Protein AF-I1ME57-F1 (afdb_monomer_lite)

Radius of gyration: 13.8 Å; chains: 1; bounding box: 36×26×34 Å

InterPro domains:
  IPR001283 Cysteine-rich secretory protein-related [PR00837] (22-40)
  IPR001283 Cysteine-rich secretory protein-related [PR00837] (68-81)
  IPR001283 Cysteine-rich secretory protein-related [PR00837] (91-107)
  IPR001283 Cysteine-rich secretory protein-related [PR00837] (118-126)
  IPR001283 Cysteine-rich secretory protein-related [PTHR10334] (6-125)
  IPR014044 CAP domain [PF00188] (7-123)
  IPR014044 CAP domain [SM00198] (1-125)
  IPR035940 CAP superfamily [G3DSA:3.40.33.10] (3-126)
  IPR035940 CAP superfamily [SSF55797] (5-125)

pLDDT: mean 96.23, std 5.91, range [56.69, 98.75]

Secondary structure (DSSP, 8-state):
-HHHHHHHHHHHHHHHTTPPPPEE-HHHHHHHHHHHHHHTTT--------SSEEEEEEESS---HHHHHHHHHHGGGGEETTTTEE-SS--HHHHHHT-TT--EEEEEEEE-TTS-EEEEEEEE--

Organism: Glycine max (NCBI:txid3847)

Structure (mmCIF, N/CA/C/O backbone):
data_AF-I1ME57-F1
#
_entry.id   AF-I1ME57-F1
#
loop_
_atom_site.group_PDB
_atom_site.id
_atom_site.type_symbol
_atom_site.label_atom_id
_atom_site.label_alt_id
_atom_site.label_comp_id
_atom_site.label_asym_id
_atom_site.label_entity_id
_atom_site.label_seq_id
_atom_site.pdbx_PDB_ins_code
_atom_site.Cartn_x
_atom_site.Cartn_y
_atom_site.Cartn_z
_atom_site.occupancy
_atom_site.B_iso_or_equiv
_atom_site.auth_seq_id
_atom_site.auth_comp_id
_atom_site.auth_asym_id
_atom_site.auth_atom_id
_atom_site.pdbx_PDB_model_num
ATOM 1 N N . MET A 1 1 ? 11.343 9.609 6.648 1.00 56.69 1 MET A N 1
ATOM 2 C CA . MET A 1 1 ? 10.157 10.387 6.226 1.00 56.69 1 MET A CA 1
ATOM 3 C C . MET A 1 1 ? 9.070 9.472 5.671 1.00 56.69 1 MET A C 1
ATOM 5 O O . MET A 1 1 ? 8.007 9.457 6.268 1.00 56.69 1 MET A O 1
ATOM 9 N N . LEU A 1 2 ? 9.360 8.641 4.652 1.00 63.31 2 LEU A N 1
ATOM 10 C CA . LEU A 1 2 ? 8.405 7.659 4.096 1.00 63.31 2 LEU A CA 1
ATOM 11 C C . LEU A 1 2 ? 7.732 6.783 5.169 1.00 63.31 2 LEU A C 1
ATOM 13 O O . LEU A 1 2 ? 6.511 6.714 5.202 1.00 63.31 2 LEU A O 1
ATOM 17 N N . LYS A 1 3 ? 8.514 6.208 6.100 1.00 74.62 3 LYS A N 1
ATOM 18 C CA . LYS A 1 3 ? 7.999 5.365 7.200 1.00 74.62 3 LYS A CA 1
ATOM 19 C C . LYS A 1 3 ? 6.818 5.999 7.952 1.00 74.62 3 LYS A C 1
ATOM 21 O O . LYS A 1 3 ? 5.791 5.363 8.131 1.00 74.62 3 LYS A O 1
ATOM 26 N N . ILE A 1 4 ? 6.969 7.268 8.339 1.00 75.38 4 ILE A N 1
ATOM 27 C CA . ILE A 1 4 ? 5.980 8.013 9.134 1.00 75.38 4 ILE A CA 1
ATOM 28 C C . ILE A 1 4 ? 4.713 8.260 8.305 1.00 75.38 4 ILE A C 1
ATOM 30 O O . ILE A 1 4 ? 3.617 7.971 8.758 1.00 75.38 4 ILE A O 1
ATOM 34 N N . GLN A 1 5 ? 4.864 8.712 7.053 1.00 81.06 5 GLN A N 1
ATOM 35 C CA . GLN A 1 5 ? 3.726 9.027 6.180 1.00 81.06 5 GLN A CA 1
ATOM 36 C C . GLN A 1 5 ? 2.833 7.819 5.891 1.00 81.06 5 GLN A C 1
ATOM 38 O O . GLN A 1 5 ? 1.615 7.969 5.834 1.00 81.06 5 GLN A O 1
ATOM 43 N N . HIS A 1 6 ? 3.431 6.639 5.699 1.00 84.69 6 HIS A N 1
ATOM 44 C CA . HIS A 1 6 ? 2.665 5.418 5.484 1.00 84.69 6 HIS A CA 1
ATOM 45 C C . HIS A 1 6 ? 1.977 4.969 6.775 1.00 84.69 6 HIS A C 1
ATOM 47 O O . HIS A 1 6 ? 0.763 4.797 6.771 1.00 84.69 6 HIS A O 1
ATOM 53 N N . VAL A 1 7 ? 2.720 4.809 7.874 1.00 92.81 7 VAL A N 1
ATOM 54 C CA . VAL A 1 7 ? 2.176 4.263 9.131 1.00 92.81 7 VAL A CA 1
ATOM 55 C C . VAL A 1 7 ? 1.079 5.153 9.706 1.00 92.81 7 VAL A C 1
ATOM 57 O O . VAL A 1 7 ? 0.006 4.647 10.022 1.00 92.81 7 VAL A O 1
ATOM 60 N N . ASP A 1 8 ? 1.298 6.466 9.780 1.00 95.50 8 ASP A N 1
ATOM 61 C CA . ASP A 1 8 ? 0.332 7.385 10.389 1.00 95.50 8 ASP A CA 1
ATOM 62 C C . ASP A 1 8 ? -0.989 7.408 9.608 1.00 95.50 8 ASP A C 1
ATOM 64 O O . ASP A 1 8 ? -2.064 7.393 10.204 1.00 95.50 8 ASP A O 1
ATOM 68 N N . ALA A 1 9 ? -0.923 7.384 8.271 1.00 96.88 9 ALA A N 1
ATOM 69 C CA . ALA A 1 9 ? -2.115 7.360 7.426 1.00 96.88 9 ALA A CA 1
ATOM 70 C C . ALA A 1 9 ? -2.903 6.046 7.571 1.00 96.88 9 ALA A C 1
ATOM 72 O O . ALA A 1 9 ? -4.13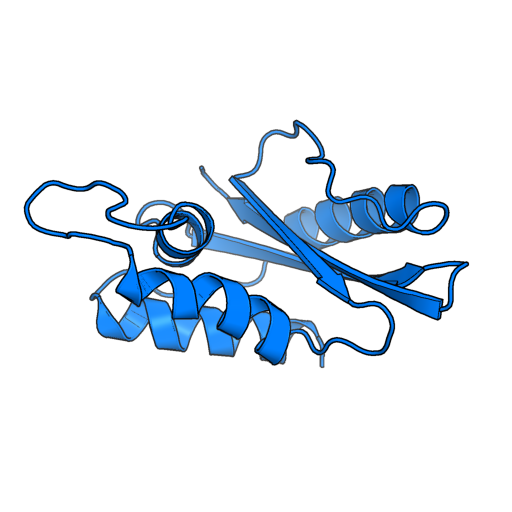2 6.073 7.624 1.00 96.88 9 ALA A O 1
ATOM 73 N N . HIS A 1 10 ? -2.213 4.905 7.690 1.00 98.31 10 HIS A N 1
ATOM 74 C CA . HIS A 1 10 ? -2.873 3.627 7.971 1.00 98.31 10 HIS A CA 1
ATOM 75 C C . HIS A 1 10 ? -3.520 3.635 9.354 1.00 98.31 10 HIS A C 1
ATOM 77 O O . HIS A 1 10 ? -4.690 3.284 9.488 1.00 98.31 10 HIS A O 1
ATOM 83 N N . ASN A 1 11 ? -2.775 4.050 10.379 1.00 98.06 11 ASN A N 1
ATOM 84 C CA . ASN A 1 11 ? -3.240 4.007 11.762 1.00 98.06 11 ASN A CA 1
ATOM 85 C C . ASN A 1 11 ? -4.397 4.983 12.006 1.00 98.06 11 ASN A C 1
ATOM 87 O O . ASN A 1 11 ? -5.322 4.652 12.745 1.00 98.06 11 ASN A O 1
ATOM 91 N N . ALA A 1 12 ? -4.439 6.116 11.296 1.00 97.62 12 ALA A N 1
ATOM 92 C CA . ALA A 1 12 ? -5.616 6.980 11.275 1.00 97.62 12 ALA A CA 1
ATOM 93 C C . ALA A 1 12 ? -6.870 6.208 10.818 1.00 97.62 12 ALA A C 1
ATOM 95 O O . ALA A 1 12 ? -7.842 6.140 11.568 1.00 97.62 12 ALA A O 1
ATOM 96 N N . ALA A 1 13 ? -6.827 5.536 9.663 1.00 97.88 13 ALA A N 1
ATOM 97 C CA . ALA A 1 13 ? -7.961 4.756 9.153 1.00 97.88 13 ALA A CA 1
ATOM 98 C C . ALA A 1 13 ? -8.317 3.548 10.041 1.00 97.88 13 ALA A C 1
ATOM 100 O O . ALA A 1 13 ? -9.491 3.240 10.247 1.00 97.88 13 ALA A O 1
ATOM 101 N N . ARG A 1 14 ? -7.310 2.873 10.605 1.00 98.38 14 ARG A N 1
ATOM 102 C CA . ARG A 1 14 ? -7.483 1.735 11.522 1.00 98.38 14 ARG A CA 1
ATOM 103 C C . ARG A 1 14 ? -8.158 2.142 12.832 1.00 98.38 14 ARG A C 1
ATOM 105 O O . ARG A 1 14 ? -9.043 1.429 13.316 1.00 98.38 14 ARG A O 1
ATOM 112 N N . SER A 1 15 ? -7.813 3.318 13.355 1.00 98.19 15 SER A N 1
ATOM 113 C CA . SER A 1 15 ? -8.422 3.871 14.566 1.00 98.19 15 SER A CA 1
ATOM 114 C C . SER A 1 15 ? -9.921 4.144 14.400 1.00 98.19 15 SER A C 1
ATOM 116 O O . SER A 1 15 ? -10.689 3.899 15.330 1.00 98.19 15 SER A O 1
ATOM 118 N N . GLU A 1 16 ? -10.365 4.547 13.202 1.00 97.19 16 GLU A N 1
ATOM 119 C CA . GLU A 1 16 ? -11.782 4.807 12.906 1.00 97.19 16 GLU A CA 1
ATOM 120 C C . GLU A 1 16 ? -12.666 3.560 13.020 1.00 97.19 16 GLU A C 1
ATOM 122 O O . GLU A 1 16 ? -13.867 3.683 13.262 1.00 97.19 16 GLU A O 1
ATOM 127 N N . VAL A 1 17 ? -12.091 2.367 12.843 1.00 95.94 17 VAL A N 1
ATOM 128 C CA . VAL A 1 17 ? -12.821 1.087 12.882 1.00 95.94 17 VAL A CA 1
ATOM 129 C C . VAL A 1 17 ? -12.416 0.190 14.054 1.00 95.94 17 VAL A C 1
ATOM 131 O O . VAL A 1 17 ? -12.831 -0.968 14.130 1.00 95.94 17 VAL A O 1
ATOM 134 N N . GLY A 1 18 ? -11.623 0.708 14.996 1.00 97.12 18 GLY A N 1
ATOM 135 C CA . GLY A 1 18 ? -11.258 -0.013 16.218 1.00 97.12 18 GLY A CA 1
ATOM 136 C C . GLY A 1 18 ? -10.415 -1.270 15.970 1.00 97.12 18 GLY A C 1
ATOM 137 O O . GLY A 1 18 ? -10.599 -2.293 16.648 1.00 97.12 18 GLY A O 1
ATOM 138 N N . VAL A 1 19 ? -9.510 -1.229 14.988 1.00 97.56 19 VAL A N 1
ATOM 139 C CA . VAL A 1 19 ? -8.464 -2.253 14.825 1.00 97.56 19 VAL A CA 1
ATOM 140 C C . VAL A 1 19 ? -7.122 -1.719 15.351 1.00 97.56 19 VAL A C 1
ATOM 142 O O . VAL A 1 19 ? -6.889 -0.514 15.263 1.00 97.56 19 VAL A O 1
ATOM 145 N N . PRO A 1 20 ? -6.255 -2.568 15.942 1.00 98.06 20 PRO A N 1
ATOM 146 C CA . PRO A 1 20 ? -4.983 -2.121 16.520 1.00 98.06 20 PRO A CA 1
ATOM 147 C C . PRO A 1 20 ? -4.058 -1.471 15.491 1.00 98.06 20 PRO A C 1
ATOM 149 O O . PRO A 1 20 ? -4.078 -1.857 14.327 1.00 98.06 20 PRO A O 1
ATOM 152 N N . ASP A 1 21 ? -3.205 -0.550 15.921 1.00 98.25 21 ASP A N 1
ATOM 153 C CA . ASP A 1 21 ? -2.210 0.096 15.060 1.00 98.25 21 ASP A CA 1
ATOM 154 C C . ASP A 1 21 ? -1.215 -0.901 14.443 1.00 98.25 21 ASP A C 1
ATOM 156 O O . ASP A 1 21 ? -0.838 -1.900 15.060 1.00 98.25 21 ASP A O 1
ATOM 160 N N . LEU A 1 22 ? -0.751 -0.591 13.231 1.00 98.19 22 LEU A N 1
ATOM 161 C CA . LEU A 1 22 ? 0.376 -1.268 12.595 1.00 98.19 22 LEU A CA 1
ATOM 162 C C . LEU A 1 22 ? 1.694 -0.710 13.137 1.00 98.19 22 LEU A C 1
ATOM 164 O O . LEU A 1 22 ? 1.864 0.505 13.290 1.00 98.19 22 LEU A O 1
ATOM 168 N N . ALA A 1 23 ? 2.657 -1.603 13.348 1.00 97.00 23 ALA A N 1
ATOM 169 C CA . ALA A 1 23 ? 4.048 -1.260 13.605 1.00 97.00 23 ALA A CA 1
ATOM 170 C C . ALA A 1 23 ? 4.862 -1.331 12.308 1.00 97.00 23 ALA A C 1
ATOM 172 O O . ALA A 1 23 ? 4.688 -2.238 11.497 1.00 97.00 23 ALA A O 1
ATOM 173 N N . TRP A 1 24 ? 5.790 -0.395 12.115 1.00 97.62 24 TRP A N 1
ATOM 174 C CA . TRP A 1 24 ? 6.732 -0.490 11.001 1.00 97.62 24 TRP A CA 1
ATOM 175 C C . TRP A 1 24 ? 7.684 -1.679 11.190 1.00 97.62 24 TRP A C 1
ATOM 177 O O . TRP A 1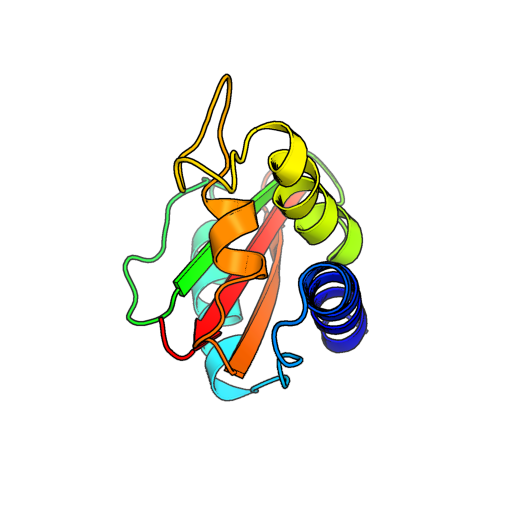 24 ? 8.282 -1.816 12.259 1.00 97.62 24 TRP A O 1
ATOM 187 N N . ASP A 1 25 ? 7.881 -2.478 10.143 1.00 97.50 25 ASP A N 1
ATOM 188 C CA . ASP A 1 25 ? 8.845 -3.580 10.111 1.00 97.50 25 ASP A CA 1
ATOM 189 C C . ASP A 1 25 ? 9.849 -3.388 8.965 1.00 97.50 25 ASP A C 1
ATOM 191 O O . ASP A 1 25 ? 9.488 -3.253 7.794 1.00 97.50 25 ASP A O 1
ATOM 195 N N . ASP A 1 26 ? 11.139 -3.361 9.308 1.00 96.62 26 ASP A N 1
ATOM 196 C CA . ASP A 1 26 ? 12.210 -3.113 8.340 1.00 96.62 26 ASP A CA 1
ATOM 197 C C . ASP A 1 26 ? 12.441 -4.283 7.370 1.00 96.62 26 ASP A C 1
ATOM 199 O O . ASP A 1 26 ? 12.897 -4.052 6.250 1.00 96.62 26 ASP A O 1
ATOM 203 N N . SER A 1 27 ? 12.092 -5.517 7.746 1.00 97.75 27 SER A N 1
ATOM 204 C CA . SER A 1 27 ? 12.192 -6.685 6.859 1.00 97.75 27 SER A CA 1
ATOM 205 C C . SER A 1 27 ? 11.081 -6.661 5.812 1.00 97.75 27 SER A C 1
ATOM 207 O O . SER A 1 27 ? 11.349 -6.846 4.623 1.00 97.75 27 SER A O 1
ATOM 209 N N . VAL A 1 28 ? 9.851 -6.347 6.233 1.00 98.25 28 VAL A N 1
ATOM 210 C CA . VAL A 1 28 ? 8.708 -6.163 5.322 1.00 98.25 28 VAL A CA 1
ATOM 211 C C . VAL A 1 28 ? 8.956 -4.966 4.395 1.00 98.25 28 VAL A C 1
ATOM 213 O O . VAL A 1 28 ? 8.679 -5.026 3.199 1.00 98.25 28 VAL A O 1
ATOM 216 N N . ALA A 1 29 ? 9.562 -3.889 4.902 1.00 97.81 29 ALA A N 1
ATOM 217 C CA . ALA A 1 29 ? 9.917 -2.733 4.082 1.00 97.81 29 ALA A CA 1
ATOM 218 C C . ALA A 1 29 ? 11.016 -3.046 3.056 1.00 97.81 29 ALA A C 1
ATOM 220 O O . ALA A 1 29 ? 10.942 -2.582 1.919 1.00 97.81 29 ALA A O 1
ATOM 221 N N . ALA A 1 30 ? 12.016 -3.851 3.426 1.00 97.81 30 ALA A N 1
ATOM 222 C CA . ALA A 1 30 ? 13.041 -4.306 2.490 1.00 97.81 30 ALA A CA 1
ATOM 223 C C . ALA A 1 30 ? 12.445 -5.195 1.383 1.00 97.81 30 ALA A C 1
ATOM 225 O O . ALA A 1 30 ? 12.848 -5.087 0.223 1.00 97.81 30 ALA A O 1
ATOM 226 N N . TYR A 1 31 ? 11.457 -6.035 1.713 1.00 98.44 31 TYR A N 1
ATOM 227 C CA . TYR A 1 31 ? 10.684 -6.779 0.716 1.00 98.44 31 TYR A CA 1
ATOM 228 C C . TYR A 1 31 ? 9.968 -5.832 -0.257 1.00 98.44 31 TYR A C 1
ATOM 230 O O . TYR A 1 31 ? 10.158 -5.938 -1.473 1.00 98.44 31 TYR A O 1
ATOM 238 N N . ALA A 1 32 ? 9.222 -4.861 0.280 1.00 98.38 32 ALA A N 1
ATOM 239 C CA . ALA A 1 32 ? 8.516 -3.845 -0.496 1.00 98.38 32 ALA A CA 1
ATOM 240 C C . ALA A 1 32 ? 9.470 -3.077 -1.429 1.00 98.38 32 ALA A C 1
ATOM 242 O O . ALA A 1 32 ? 9.170 -2.870 -2.605 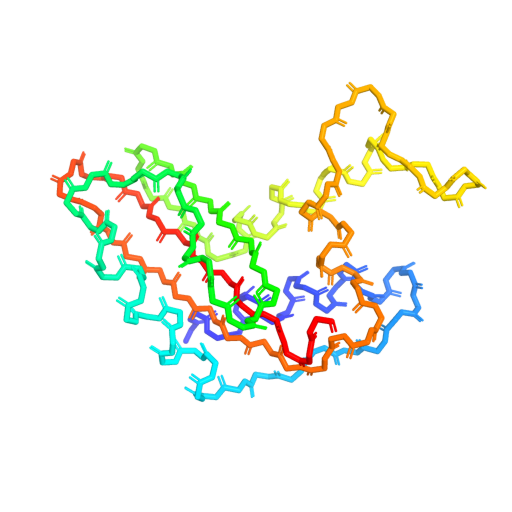1.00 98.38 32 ALA A O 1
ATOM 243 N N . GLU A 1 33 ? 10.653 -2.690 -0.940 1.00 98.19 33 GLU A N 1
ATOM 244 C CA . GLU A 1 33 ? 11.662 -1.969 -1.722 1.00 98.19 33 GLU A CA 1
ATOM 245 C C . GLU A 1 33 ? 12.237 -2.825 -2.852 1.00 98.19 33 GLU A C 1
ATOM 247 O O . GLU A 1 33 ? 12.329 -2.367 -3.996 1.00 98.19 33 GLU A O 1
ATOM 252 N N . ASN A 1 34 ? 12.573 -4.084 -2.568 1.00 98.50 34 ASN A N 1
ATOM 253 C CA . ASN A 1 34 ? 13.037 -5.025 -3.584 1.00 98.50 34 ASN A CA 1
ATOM 254 C C . ASN A 1 34 ? 11.991 -5.229 -4.682 1.00 98.50 34 ASN A C 1
ATOM 256 O O . ASN A 1 34 ? 12.349 -5.293 -5.861 1.00 98.50 34 ASN A O 1
ATOM 260 N N . TYR A 1 35 ? 10.710 -5.305 -4.318 1.00 98.62 35 TYR A N 1
ATOM 261 C CA . TYR A 1 35 ? 9.644 -5.458 -5.296 1.00 98.62 35 TYR A CA 1
ATOM 262 C C . TYR A 1 35 ? 9.393 -4.177 -6.100 1.00 98.62 35 TYR A C 1
ATOM 264 O O . TYR A 1 35 ? 9.383 -4.212 -7.331 1.00 98.62 35 TYR A O 1
ATOM 272 N N . ALA A 1 36 ? 9.293 -3.023 -5.436 1.00 98.31 36 ALA A N 1
ATOM 273 C CA . ALA A 1 36 ? 9.124 -1.733 -6.100 1.00 98.31 36 ALA A CA 1
ATOM 274 C C . ALA A 1 36 ? 10.236 -1.481 -7.132 1.00 98.31 36 ALA A C 1
ATOM 276 O O . ALA A 1 36 ? 9.969 -1.058 -8.257 1.00 98.31 36 ALA A O 1
ATOM 277 N N . ASN A 1 37 ? 11.486 -1.826 -6.803 1.00 98.56 37 ASN A N 1
ATOM 278 C CA . ASN A 1 37 ? 12.610 -1.724 -7.733 1.00 98.56 37 ASN A CA 1
ATOM 279 C C . ASN A 1 37 ? 12.419 -2.552 -9.020 1.00 98.56 37 ASN A C 1
ATOM 281 O O . ASN A 1 37 ? 12.853 -2.107 -10.081 1.00 98.56 37 ASN A O 1
ATOM 285 N N . GLN A 1 38 ? 11.729 -3.696 -8.969 1.00 98.12 38 GLN A N 1
ATOM 286 C CA . GLN A 1 38 ? 11.413 -4.511 -10.154 1.00 98.12 38 GLN A CA 1
ATOM 287 C C . GLN A 1 38 ? 10.311 -3.904 -11.034 1.00 98.12 38 GLN A C 1
ATOM 289 O O . GLN A 1 38 ? 10.176 -4.292 -12.197 1.00 98.12 38 GLN A O 1
ATOM 294 N N . ARG A 1 39 ? 9.507 -2.980 -10.495 1.00 98.00 39 ARG A N 1
ATOM 295 C CA . A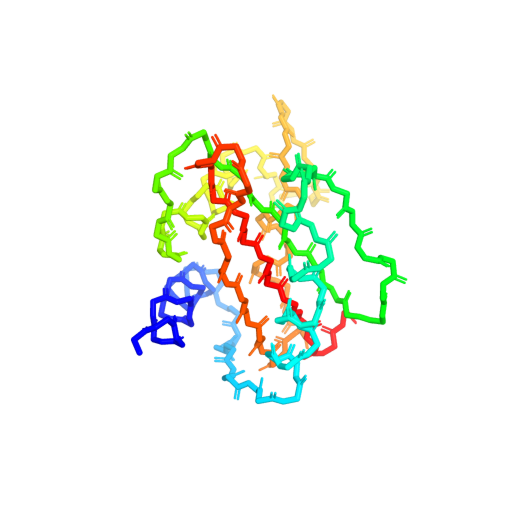RG A 1 39 ? 8.456 -2.247 -11.221 1.00 98.00 39 ARG A CA 1
ATOM 296 C C . ARG A 1 39 ? 8.927 -0.901 -11.769 1.00 98.00 39 ARG A C 1
ATOM 298 O O . ARG A 1 39 ? 8.202 -0.289 -12.538 1.00 98.00 39 ARG A O 1
ATOM 305 N N . LYS A 1 40 ? 10.146 -0.440 -11.458 1.00 97.44 40 LYS A N 1
ATOM 306 C CA . LYS A 1 40 ? 10.673 0.845 -11.970 1.00 97.44 40 LYS A CA 1
ATOM 307 C C . LYS A 1 40 ? 10.608 0.974 -13.497 1.00 97.44 40 LYS A C 1
ATOM 309 O O . LYS A 1 40 ? 10.302 2.054 -13.989 1.00 97.44 40 LYS A O 1
ATOM 314 N N . GLY A 1 41 ? 10.859 -0.115 -14.226 1.00 97.81 41 GLY A N 1
ATOM 315 C CA . GLY A 1 41 ? 10.914 -0.088 -15.691 1.00 97.81 41 GLY A CA 1
ATOM 316 C C . GLY A 1 41 ? 9.562 0.117 -16.382 1.00 97.81 41 GLY A C 1
ATOM 317 O O . GLY A 1 41 ? 9.509 0.740 -17.438 1.00 97.81 41 GLY A O 1
ATOM 318 N N . ASP A 1 42 ? 8.467 -0.388 -15.805 1.00 95.31 42 ASP A N 1
ATOM 319 C CA . ASP A 1 42 ? 7.136 -0.360 -16.432 1.00 95.31 42 ASP A CA 1
ATOM 320 C C . ASP A 1 42 ? 6.065 0.374 -15.612 1.00 95.31 42 ASP A C 1
ATOM 322 O O . ASP A 1 42 ? 5.025 0.745 -16.155 1.00 95.31 42 ASP A O 1
ATOM 326 N N . CYS A 1 43 ? 6.315 0.621 -14.326 1.00 96.62 43 CYS A N 1
ATOM 327 C CA . CYS A 1 43 ? 5.356 1.158 -13.362 1.00 96.62 43 CYS A CA 1
ATOM 328 C C . CYS A 1 43 ? 4.042 0.357 -13.300 1.00 96.62 43 CYS A C 1
ATOM 330 O O . CYS A 1 43 ? 2.991 0.900 -12.956 1.00 96.62 43 CYS A O 1
ATOM 332 N N . ALA A 1 44 ? 4.068 -0.921 -13.688 1.00 97.44 44 ALA A N 1
ATOM 333 C CA . ALA A 1 44 ? 2.851 -1.697 -13.858 1.00 97.44 44 ALA A CA 1
ATOM 334 C C . ALA A 1 44 ? 2.235 -2.061 -12.501 1.00 97.44 44 ALA A C 1
ATOM 336 O O . ALA A 1 44 ? 2.932 -2.520 -11.594 1.00 97.44 44 ALA A O 1
ATOM 337 N N . LEU A 1 45 ? 0.910 -1.919 -12.396 1.00 97.62 45 LEU A N 1
ATOM 338 C CA . LEU A 1 45 ? 0.114 -2.382 -11.256 1.00 97.62 45 LEU A CA 1
ATOM 339 C C . LEU A 1 45 ? -0.030 -3.909 -11.298 1.00 97.62 45 LEU A C 1
ATOM 341 O O . LEU A 1 45 ? -1.075 -4.453 -11.643 1.00 97.62 45 LEU A O 1
ATOM 345 N N . ILE A 1 46 ? 1.069 -4.595 -11.006 1.00 98.44 46 ILE A N 1
ATOM 346 C CA . ILE A 1 46 ? 1.147 -6.049 -10.895 1.00 98.44 46 ILE A CA 1
ATOM 347 C C . ILE A 1 46 ? 1.521 -6.358 -9.449 1.00 98.44 46 ILE A C 1
ATOM 349 O O . ILE A 1 46 ? 2.428 -5.727 -8.905 1.00 98.44 46 ILE A O 1
ATOM 353 N N . HIS A 1 47 ? 0.824 -7.310 -8.836 1.00 98.25 47 HIS A N 1
ATOM 354 C CA . HIS A 1 47 ? 1.138 -7.786 -7.492 1.00 98.25 47 HIS A CA 1
ATOM 355 C C . HIS A 1 47 ? 2.380 -8.680 -7.485 1.00 98.25 47 HIS A C 1
ATOM 357 O O . HIS A 1 47 ? 2.633 -9.410 -8.446 1.00 98.25 47 HIS A O 1
ATOM 363 N N . SER A 1 48 ? 3.133 -8.650 -6.388 1.00 97.94 48 SER A N 1
ATOM 364 C CA . SER A 1 48 ? 4.354 -9.447 -6.218 1.00 97.94 48 SER A CA 1
ATOM 365 C C . SER A 1 48 ? 4.095 -10.950 -6.134 1.00 97.94 48 SER A C 1
ATOM 367 O O . SER A 1 48 ? 4.987 -11.743 -6.440 1.00 97.94 48 SER A O 1
ATOM 369 N N . GLY A 1 49 ? 2.888 -11.347 -5.714 1.00 97.62 49 GLY A N 1
ATOM 370 C CA . GLY A 1 49 ? 2.549 -12.742 -5.421 1.00 97.62 49 GLY A CA 1
ATOM 371 C C . GLY A 1 49 ? 3.305 -13.308 -4.212 1.00 97.62 49 GLY A C 1
ATOM 372 O O . GLY A 1 49 ? 3.459 -14.524 -4.110 1.00 97.62 49 GLY A O 1
ATOM 373 N N . GLY A 1 50 ? 3.828 -12.432 -3.346 1.00 96.94 50 GLY A N 1
ATOM 374 C CA . GLY A 1 50 ? 4.562 -12.793 -2.138 1.00 96.94 50 GLY A CA 1
ATOM 375 C C . GLY A 1 50 ? 3.712 -13.364 -1.009 1.00 96.94 50 GLY A C 1
ATOM 376 O O . GLY A 1 50 ? 2.519 -13.606 -1.149 1.00 96.94 50 GLY A O 1
ATOM 377 N N . GLU A 1 51 ? 4.363 -13.562 0.138 1.00 96.19 51 GLU A N 1
ATOM 378 C CA . GLU A 1 51 ? 3.739 -14.086 1.362 1.00 96.19 51 GLU A CA 1
ATOM 379 C C . GLU A 1 51 ? 2.951 -13.037 2.164 1.00 96.19 51 GLU A C 1
ATOM 381 O O . GLU A 1 51 ? 2.147 -13.397 3.019 1.00 96.19 51 GLU A O 1
ATOM 386 N N . TYR A 1 52 ? 3.184 -11.751 1.901 1.00 98.38 52 TYR A N 1
ATOM 387 C CA . TYR A 1 52 ? 2.543 -10.648 2.611 1.00 98.38 52 TYR A CA 1
ATOM 388 C C . TYR A 1 52 ? 1.222 -10.252 1.957 1.00 98.38 52 TYR A C 1
ATOM 390 O O . TYR A 1 52 ? 1.083 -10.327 0.734 1.00 98.38 52 TYR A O 1
ATOM 398 N N . GLY A 1 53 ? 0.302 -9.705 2.755 1.00 98.38 53 GLY A N 1
ATOM 399 C CA . GLY A 1 53 ? -0.752 -8.856 2.202 1.00 98.38 53 GLY A CA 1
ATOM 400 C C . GLY A 1 53 ? -0.123 -7.702 1.424 1.00 98.38 53 GLY A C 1
ATOM 401 O O . GLY A 1 53 ? 0.992 -7.280 1.744 1.00 98.38 53 GLY A O 1
ATOM 402 N N . GLU A 1 54 ? -0.787 -7.191 0.391 1.00 98.56 54 GLU A N 1
ATOM 403 C CA . GLU A 1 54 ? -0.178 -6.199 -0.494 1.00 98.56 54 GLU A CA 1
ATOM 404 C C . GLU A 1 54 ? -1.201 -5.228 -1.071 1.00 98.56 54 GLU A C 1
ATOM 406 O O . GLU A 1 54 ? -2.176 -5.634 -1.695 1.00 98.56 54 GLU A O 1
ATOM 411 N N . ASN A 1 55 ? -0.893 -3.940 -0.948 1.00 98.75 55 ASN A N 1
ATOM 412 C CA . ASN A 1 55 ? -1.545 -2.878 -1.697 1.00 98.75 55 ASN A CA 1
ATOM 413 C C . ASN A 1 55 ? -0.512 -2.179 -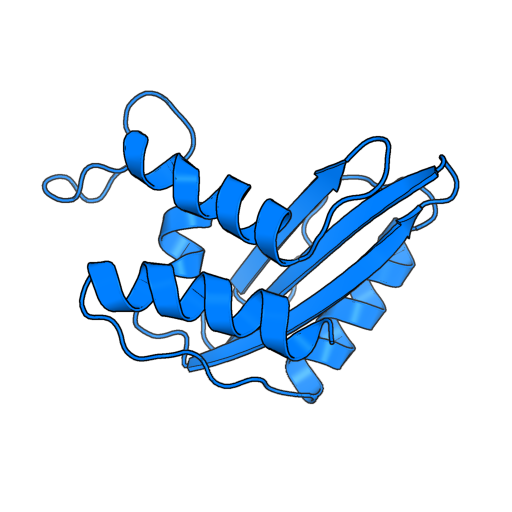2.584 1.00 98.75 55 ASN A C 1
ATOM 415 O O . ASN A 1 55 ? 0.581 -1.834 -2.127 1.00 98.75 55 ASN A O 1
ATOM 419 N N . ILE A 1 56 ? -0.879 -1.931 -3.842 1.00 98.50 56 ILE A N 1
ATOM 420 C CA . ILE A 1 56 ? -0.046 -1.224 -4.819 1.00 98.50 56 ILE A CA 1
ATOM 421 C C . ILE A 1 56 ? -0.779 0.001 -5.366 1.00 98.50 56 ILE A C 1
ATOM 423 O O . ILE A 1 56 ? -2.002 0.021 -5.492 1.00 98.50 56 ILE A O 1
ATOM 427 N N . ALA A 1 57 ? -0.027 1.052 -5.675 1.00 98.19 57 ALA A N 1
ATOM 428 C CA . ALA A 1 57 ? -0.545 2.281 -6.261 1.00 98.19 57 ALA A CA 1
ATOM 429 C C . ALA A 1 57 ? 0.443 2.842 -7.284 1.00 98.19 57 ALA A C 1
ATOM 431 O O . ALA A 1 57 ? 1.660 2.673 -7.162 1.00 98.19 57 ALA A O 1
ATOM 432 N N . MET A 1 58 ? -0.091 3.542 -8.284 1.00 97.88 58 MET A N 1
ATOM 433 C CA . MET A 1 58 ? 0.698 4.202 -9.316 1.00 97.88 58 MET A CA 1
ATOM 434 C C . MET A 1 58 ? 0.122 5.577 -9.649 1.00 97.88 58 MET A C 1
ATOM 436 O O . MET A 1 58 ? -1.091 5.777 -9.636 1.00 97.88 58 MET A O 1
ATOM 440 N N . SER A 1 59 ? 1.009 6.516 -9.968 1.00 97.94 59 SER A N 1
ATOM 441 C CA . SER A 1 59 ? 0.684 7.818 -10.553 1.00 97.94 59 SER A CA 1
ATOM 442 C C . SER A 1 59 ? 1.577 8.088 -11.760 1.00 97.94 59 SER A C 1
ATOM 444 O O . SER A 1 59 ? 2.727 7.651 -11.798 1.00 97.94 59 SER A O 1
ATOM 446 N N . THR A 1 60 ? 1.090 8.874 -12.722 1.00 97.00 60 THR A N 1
ATOM 447 C CA . THR A 1 60 ? 1.888 9.370 -13.858 1.00 97.00 60 THR A CA 1
ATOM 448 C C . THR A 1 60 ? 2.878 10.473 -13.467 1.00 97.00 60 THR A C 1
ATOM 450 O O . THR A 1 60 ? 3.595 10.983 -14.322 1.00 97.00 60 THR A O 1
ATOM 453 N N . GLY A 1 61 ? 2.900 10.879 -12.197 1.00 97.00 61 GLY A N 1
ATOM 454 C CA . GLY A 1 61 ? 3.846 11.841 -11.645 1.00 97.00 61 GLY A CA 1
ATOM 455 C C . GLY A 1 61 ? 4.191 11.503 -10.200 1.00 97.00 61 GLY A C 1
ATOM 456 O O . GLY A 1 61 ? 4.219 10.335 -9.812 1.00 97.00 61 GLY A O 1
ATOM 457 N N . GLU A 1 62 ? 4.454 12.528 -9.393 1.00 96.31 62 GLU A N 1
ATOM 458 C CA . GLU A 1 62 ? 4.700 12.356 -7.961 1.00 96.31 62 GLU A CA 1
ATOM 459 C C . GLU A 1 62 ? 3.451 11.795 -7.265 1.00 96.31 62 GLU A C 1
ATOM 461 O O . GLU A 1 62 ? 2.321 12.182 -7.566 1.00 96.31 62 GLU A O 1
ATOM 466 N N . LEU A 1 63 ? 3.673 10.837 -6.369 1.00 95.50 63 LEU A N 1
ATOM 467 C CA . LEU A 1 63 ? 2.668 10.327 -5.446 1.00 95.50 63 LEU A CA 1
ATOM 468 C C . LEU A 1 63 ? 3.314 10.217 -4.070 1.00 95.50 63 LEU A C 1
ATOM 470 O O . LEU A 1 63 ? 4.367 9.581 -3.915 1.00 95.50 63 LEU A O 1
ATOM 474 N N . SER A 1 64 ? 2.713 10.852 -3.070 1.00 95.06 64 SER A N 1
ATOM 475 C CA . SER A 1 64 ? 3.177 10.738 -1.694 1.00 95.06 64 SER A CA 1
ATOM 476 C C . SER A 1 64 ? 2.684 9.433 -1.059 1.00 95.06 64 SER A C 1
ATOM 478 O O . SER A 1 64 ? 1.700 8.836 -1.497 1.00 95.06 64 SER A O 1
ATOM 480 N N . GLY A 1 65 ? 3.362 8.982 0.001 1.00 94.50 65 GLY A N 1
ATOM 481 C CA . GLY A 1 65 ? 2.906 7.812 0.752 1.00 94.50 65 GLY A CA 1
ATOM 482 C C . GLY A 1 65 ? 1.524 8.019 1.369 1.00 94.50 65 GLY A C 1
ATOM 483 O O . GLY A 1 65 ? 0.700 7.113 1.338 1.00 94.50 65 GLY A O 1
ATOM 484 N N . THR A 1 66 ? 1.250 9.227 1.863 1.00 95.88 66 THR A N 1
ATOM 485 C CA . THR A 1 66 ? -0.051 9.595 2.431 1.00 95.88 66 THR A CA 1
ATOM 486 C C . THR A 1 66 ? -1.156 9.582 1.377 1.00 95.88 66 THR A C 1
ATOM 488 O O . THR A 1 66 ? -2.230 9.057 1.651 1.00 95.88 66 THR A O 1
ATOM 491 N N . ASP A 1 67 ? -0.897 10.087 0.167 1.00 96.62 67 ASP A N 1
ATOM 492 C CA . ASP A 1 67 ? -1.899 10.102 -0.906 1.00 96.62 67 ASP A CA 1
ATOM 493 C C . ASP A 1 67 ? -2.208 8.694 -1.423 1.00 96.62 67 ASP A C 1
ATOM 495 O O . ASP A 1 67 ? -3.371 8.378 -1.653 1.00 96.62 67 ASP A O 1
ATOM 499 N N . ALA A 1 68 ? -1.203 7.817 -1.537 1.00 97.38 68 ALA A N 1
ATOM 500 C CA . ALA A 1 68 ? -1.432 6.414 -1.891 1.00 97.38 68 ALA A CA 1
ATOM 501 C C . ALA A 1 68 ? -2.321 5.704 -0.859 1.00 97.38 68 ALA A C 1
ATOM 503 O O . ALA A 1 68 ? -3.290 5.045 -1.226 1.00 97.38 68 ALA A O 1
ATOM 504 N N . VAL A 1 69 ? -2.045 5.897 0.437 1.00 98.00 69 VAL A N 1
ATOM 505 C CA . VAL A 1 69 ? -2.892 5.336 1.501 1.00 98.00 69 VAL A CA 1
ATOM 506 C C . VAL A 1 69 ? -4.289 5.938 1.459 1.00 98.00 69 VAL A C 1
ATOM 508 O O . VAL A 1 69 ? -5.265 5.211 1.613 1.00 98.00 69 VAL A O 1
ATOM 511 N N . LYS A 1 70 ? -4.411 7.240 1.188 1.00 97.69 70 LYS A N 1
ATOM 512 C CA . LYS A 1 70 ? -5.711 7.888 1.018 1.00 97.69 70 LYS A CA 1
ATOM 513 C C . LYS A 1 70 ? -6.510 7.264 -0.130 1.00 97.69 70 LYS A C 1
ATOM 515 O O . LYS A 1 70 ? -7.692 7.014 0.060 1.00 97.69 70 LYS A O 1
ATOM 520 N N . MET A 1 71 ? -5.887 6.969 -1.275 1.00 98.12 71 MET A N 1
ATOM 521 C CA . MET A 1 71 ? -6.565 6.304 -2.399 1.00 98.12 71 MET A CA 1
ATOM 522 C C . MET A 1 71 ? -7.170 4.960 -1.981 1.00 98.12 71 MET A C 1
ATOM 524 O O . MET A 1 71 ? -8.320 4.694 -2.309 1.00 98.12 71 MET A O 1
ATOM 528 N N . TRP A 1 72 ? -6.428 4.150 -1.220 1.00 98.62 72 TRP A N 1
ATOM 529 C CA . TRP A 1 72 ? -6.929 2.875 -0.699 1.00 98.62 72 TRP A CA 1
ATOM 530 C C . TRP A 1 72 ? -8.007 3.064 0.373 1.00 98.62 72 TRP A C 1
ATOM 532 O O . TRP A 1 72 ? -8.992 2.340 0.389 1.00 98.62 72 TRP A O 1
ATOM 542 N N . VAL A 1 73 ? -7.852 4.046 1.267 1.00 98.50 73 VAL A N 1
ATOM 543 C CA . VAL A 1 73 ? -8.821 4.326 2.341 1.00 98.50 73 VAL A CA 1
ATOM 544 C C . VAL A 1 73 ? -10.131 4.900 1.801 1.00 98.50 73 VAL A C 1
ATOM 546 O O . VAL A 1 73 ? -11.192 4.581 2.332 1.00 98.50 73 VAL A O 1
ATOM 549 N N . ASP A 1 74 ? -10.089 5.709 0.742 1.00 98.44 74 ASP A N 1
ATOM 550 C CA . ASP A 1 74 ? -11.282 6.287 0.110 1.00 98.44 74 ASP A CA 1
ATOM 551 C C . ASP A 1 74 ? -12.224 5.201 -0.449 1.00 98.44 74 ASP A C 1
ATOM 553 O O . ASP A 1 74 ? -13.433 5.427 -0.555 1.00 98.44 74 ASP A O 1
ATOM 557 N N . GLU A 1 75 ? -11.714 3.994 -0.722 1.00 98.56 75 GLU A N 1
ATOM 558 C CA . GLU A 1 75 ? -12.534 2.842 -1.102 1.00 98.56 75 GLU A CA 1
ATOM 559 C C . GLU A 1 75 ? -13.498 2.374 0.003 1.00 98.56 75 GLU A C 1
ATOM 561 O O . GLU A 1 75 ? -14.430 1.619 -0.275 1.00 98.56 75 GLU A O 1
ATOM 566 N N . LYS A 1 76 ? -13.361 2.875 1.241 1.00 97.88 76 LYS A N 1
ATOM 567 C CA . LYS A 1 76 ? -14.345 2.715 2.328 1.00 97.88 76 LYS A CA 1
ATOM 568 C C . LYS A 1 76 ? -15.770 3.049 1.884 1.00 97.88 76 LYS A C 1
ATOM 570 O O . LYS A 1 76 ? -16.716 2.436 2.364 1.00 97.88 76 LYS A O 1
ATOM 575 N N . ALA A 1 77 ? -15.936 3.997 0.959 1.00 97.75 77 ALA A N 1
ATOM 576 C CA . ALA A 1 77 ? -17.244 4.348 0.404 1.00 97.75 77 ALA A CA 1
ATOM 577 C C . ALA A 1 77 ? -17.928 3.186 -0.345 1.00 97.75 77 ALA A C 1
ATOM 579 O O . ALA A 1 77 ? -19.150 3.193 -0.482 1.00 97.75 77 ALA A O 1
ATOM 580 N N . ASN A 1 78 ? -17.152 2.199 -0.798 1.00 98.44 78 ASN A N 1
ATOM 581 C CA . ASN A 1 78 ? -17.620 1.009 -1.503 1.00 98.44 78 ASN A CA 1
ATOM 582 C C . ASN A 1 78 ? -17.624 -0.236 -0.605 1.00 98.44 78 ASN A C 1
ATOM 584 O O . ASN A 1 78 ? -17.843 -1.330 -1.113 1.00 98.44 78 ASN A O 1
ATOM 588 N N . TYR A 1 79 ? -17.345 -0.122 0.696 1.00 98.19 79 TYR A N 1
ATOM 589 C CA . TYR A 1 79 ? -17.368 -1.263 1.607 1.00 98.19 79 TYR A CA 1
ATOM 590 C C . TYR A 1 79 ? -18.638 -1.263 2.451 1.00 98.19 79 TYR A C 1
ATOM 592 O O . TYR A 1 79 ? -18.900 -0.319 3.199 1.00 98.19 79 TYR A O 1
ATOM 600 N N . ASP A 1 80 ? -19.409 -2.344 2.363 1.00 96.25 80 ASP A N 1
ATOM 601 C CA . ASP A 1 80 ? -20.548 -2.569 3.243 1.00 96.25 80 ASP A CA 1
ATOM 602 C C . ASP A 1 80 ? -20.150 -3.487 4.402 1.00 96.25 80 ASP A C 1
ATOM 604 O O . ASP A 1 80 ? -19.853 -4.670 4.220 1.00 96.25 80 ASP A O 1
ATOM 608 N N . HIS A 1 81 ? -20.171 -2.929 5.612 1.00 91.38 81 HIS A N 1
ATOM 609 C CA . HIS A 1 81 ? -19.838 -3.649 6.836 1.00 91.38 81 HIS A CA 1
ATOM 610 C C . HIS A 1 81 ? -20.877 -4.714 7.207 1.00 91.38 81 HIS A C 1
ATOM 612 O O . HIS A 1 81 ? -20.503 -5.712 7.823 1.00 91.38 81 HIS A O 1
ATOM 618 N N . ASP A 1 82 ? -22.149 -4.532 6.838 1.00 94.19 82 ASP A N 1
ATOM 619 C CA . ASP A 1 82 ? -23.215 -5.464 7.220 1.00 94.19 82 ASP A CA 1
ATOM 620 C C . ASP A 1 82 ? -23.127 -6.764 6.410 1.00 94.19 82 ASP A C 1
ATOM 622 O O . ASP A 1 82 ? -23.280 -7.859 6.956 1.00 94.19 82 ASP A O 1
ATOM 626 N N . SER A 1 83 ? -22.843 -6.652 5.109 1.00 95.75 83 SER A N 1
ATOM 627 C CA . SER A 1 83 ? -22.625 -7.809 4.232 1.00 95.75 83 SER A CA 1
ATOM 628 C C . SER A 1 83 ? -21.168 -8.269 4.149 1.00 95.75 83 SER A C 1
ATOM 630 O O . SER A 1 83 ? -20.914 -9.345 3.605 1.00 95.75 83 SER A O 1
ATOM 632 N N . ASN A 1 84 ? -20.223 -7.490 4.686 1.00 94.62 84 ASN A N 1
ATOM 633 C CA . ASN A 1 84 ? -18.783 -7.739 4.603 1.00 94.62 84 ASN A CA 1
ATOM 634 C C . ASN A 1 84 ? -18.325 -7.925 3.141 1.00 94.62 84 ASN A C 1
ATOM 636 O O . ASN A 1 84 ? -17.672 -8.914 2.793 1.00 94.62 84 ASN A O 1
ATOM 640 N N . SER A 1 85 ? -18.734 -7.002 2.264 1.00 97.12 85 SER A N 1
ATOM 641 C CA . SER A 1 85 ? -18.498 -7.095 0.820 1.00 97.12 85 SER A CA 1
ATOM 642 C C . SER A 1 85 ? -18.315 -5.731 0.148 1.00 97.12 85 SER A C 1
ATOM 644 O O . SER A 1 85 ? -18.720 -4.699 0.688 1.00 97.12 85 SER A O 1
ATOM 646 N N . CYS A 1 86 ? -17.696 -5.725 -1.038 1.00 97.94 86 CYS A N 1
ATOM 647 C CA . CYS A 1 86 ? -17.611 -4.525 -1.867 1.00 97.94 86 CYS A CA 1
ATOM 648 C C . CYS A 1 86 ? -18.933 -4.278 -2.607 1.00 97.94 86 CYS A C 1
ATOM 650 O O . CYS A 1 86 ? -19.481 -5.178 -3.249 1.00 97.94 86 CYS A O 1
ATOM 652 N N . VAL A 1 87 ? -19.415 -3.039 -2.576 1.00 96.62 87 VAL A N 1
ATOM 653 C CA . VAL A 1 87 ? -20.660 -2.592 -3.199 1.00 96.62 87 VAL A CA 1
ATOM 654 C C . VAL A 1 87 ? -20.379 -1.371 -4.071 1.00 96.62 87 VAL A C 1
ATOM 656 O O . VAL A 1 87 ? -19.967 -0.323 -3.591 1.00 96.62 87 VAL A O 1
ATOM 659 N N . GLY A 1 88 ? -20.637 -1.494 -5.375 1.00 95.06 88 GLY A N 1
ATOM 660 C CA . GLY A 1 88 ? -20.575 -0.368 -6.316 1.00 95.06 88 GLY A CA 1
ATOM 661 C C . GLY A 1 88 ? -19.173 0.057 -6.769 1.00 95.06 88 GLY A C 1
ATOM 662 O O . GLY A 1 88 ? -19.067 0.932 -7.627 1.00 95.06 88 GLY A O 1
ATOM 663 N N . GLY A 1 89 ? -18.113 -0.577 -6.273 1.00 95.94 89 GLY A N 1
ATOM 664 C CA . GLY A 1 89 ? -16.737 -0.292 -6.669 1.00 95.94 89 GLY A CA 1
ATOM 665 C C . GLY A 1 89 ? -15.743 -1.211 -5.976 1.00 95.94 89 GLY A C 1
ATOM 666 O O . GLY A 1 89 ? -16.149 -2.145 -5.285 1.00 95.94 89 GLY A O 1
ATOM 667 N N . GLU A 1 90 ? -14.453 -0.936 -6.167 1.00 97.12 90 GLU A N 1
ATOM 668 C CA . GLU A 1 90 ? -13.414 -1.654 -5.433 1.00 97.12 90 GLU A CA 1
ATOM 669 C C . GLU A 1 90 ? -13.377 -1.240 -3.970 1.00 97.12 90 GLU A C 1
ATOM 671 O O . GLU A 1 90 ? -13.651 -0.081 -3.649 1.00 97.12 90 GLU A O 1
ATOM 676 N N . CYS A 1 91 ? -13.053 -2.200 -3.111 1.00 98.19 91 CYS A N 1
ATOM 677 C CA . CYS A 1 91 ? -12.895 -1.988 -1.679 1.00 98.19 91 CYS A CA 1
ATOM 678 C C . CYS A 1 91 ? -11.782 -2.827 -1.050 1.00 98.19 91 CYS A C 1
ATOM 680 O O . CYS A 1 91 ? -11.527 -2.705 0.153 1.00 98.19 91 CYS A O 1
ATOM 682 N N . LEU A 1 92 ? -11.130 -3.704 -1.821 1.00 97.94 92 LEU A N 1
ATOM 683 C CA . LEU A 1 92 ? -10.216 -4.676 -1.243 1.00 97.94 92 LEU A CA 1
ATOM 684 C C . LEU A 1 92 ? -8.954 -4.008 -0.692 1.00 97.94 92 LEU A C 1
ATOM 686 O O . LEU A 1 92 ? -8.458 -4.454 0.347 1.00 97.94 92 LEU A O 1
ATOM 690 N N . HIS A 1 93 ? -8.506 -2.883 -1.263 1.00 98.56 93 HIS A N 1
ATOM 691 C CA . HIS A 1 93 ? -7.381 -2.146 -0.690 1.00 98.56 93 HIS A CA 1
ATOM 692 C C . HIS A 1 93 ? -7.749 -1.538 0.664 1.00 98.56 93 HIS A C 1
ATOM 694 O O . HIS A 1 93 ? -6.945 -1.612 1.600 1.00 98.56 93 HIS A O 1
ATOM 700 N N . TYR A 1 94 ? -8.968 -1.000 0.807 1.00 98.62 94 TYR A N 1
ATOM 701 C CA . TYR A 1 94 ? -9.470 -0.550 2.107 1.00 98.62 94 TYR A CA 1
ATOM 702 C C . TYR A 1 94 ? -9.486 -1.698 3.117 1.00 98.62 94 TYR A C 1
ATOM 704 O O . TYR A 1 94 ? -8.932 -1.554 4.210 1.00 98.62 94 TYR A O 1
ATOM 712 N N . THR A 1 95 ? -10.056 -2.853 2.752 1.00 98.00 95 THR A N 1
ATOM 713 C CA . THR A 1 95 ? -10.123 -4.001 3.672 1.00 98.00 95 THR A CA 1
ATOM 714 C C . THR A 1 95 ? -8.740 -4.484 4.099 1.00 98.00 95 THR A C 1
ATOM 716 O O . THR A 1 95 ? -8.566 -4.836 5.262 1.00 98.00 95 THR A O 1
ATOM 719 N N . GLN A 1 96 ? -7.737 -4.408 3.217 1.00 98.50 96 GLN A N 1
ATOM 720 C CA . GLN A 1 96 ? -6.352 -4.720 3.556 1.00 98.50 96 GLN A CA 1
ATOM 721 C C . GLN A 1 96 ? -5.739 -3.685 4.517 1.00 98.50 96 GLN A C 1
ATOM 723 O O . GLN A 1 96 ? -5.070 -4.073 5.476 1.00 98.50 96 GLN A O 1
ATOM 728 N N . VAL A 1 97 ? -5.990 -2.380 4.320 1.00 98.62 97 VAL A N 1
ATOM 729 C CA . VAL A 1 97 ? -5.526 -1.317 5.240 1.00 98.62 97 VAL A CA 1
ATOM 730 C C . VAL A 1 97 ? -6.043 -1.561 6.662 1.00 98.62 97 VAL A C 1
ATOM 732 O O . VAL A 1 97 ? -5.288 -1.437 7.636 1.00 98.62 97 VAL A O 1
ATOM 735 N N . VAL A 1 98 ? -7.320 -1.931 6.792 1.00 97.94 98 VAL A N 1
ATOM 736 C CA . VAL A 1 98 ? -7.973 -2.160 8.091 1.00 97.94 98 VAL A CA 1
ATOM 737 C C . VAL A 1 98 ? -8.016 -3.627 8.518 1.00 97.94 98 VAL A C 1
ATOM 739 O O . VAL A 1 98 ? -8.730 -3.971 9.462 1.00 97.94 98 VAL A O 1
ATOM 742 N N . TRP A 1 99 ? -7.234 -4.494 7.874 1.00 97.88 99 TRP A N 1
ATOM 743 C CA . TRP A 1 99 ? -7.216 -5.913 8.202 1.00 97.88 99 TRP A CA 1
ATOM 744 C C . TRP A 1 99 ? -6.724 -6.124 9.636 1.00 97.88 99 TRP A C 1
ATOM 746 O O . TRP A 1 99 ? -5.611 -5.718 9.990 1.00 97.88 99 TRP A O 1
ATOM 756 N N . ARG A 1 100 ? -7.579 -6.699 10.491 1.00 97.19 100 ARG A N 1
ATOM 757 C CA . ARG A 1 100 ? -7.359 -6.739 11.947 1.00 97.19 100 ARG A CA 1
ATOM 758 C C . ARG A 1 100 ? -6.086 -7.488 12.325 1.00 97.19 100 ARG A C 1
ATOM 760 O O . ARG A 1 100 ? -5.409 -7.065 13.261 1.00 97.19 100 ARG A O 1
ATOM 767 N N . ASP A 1 101 ? -5.796 -8.569 11.613 1.00 98.00 101 ASP A N 1
ATOM 768 C CA . ASP A 1 101 ? -4.747 -9.512 11.992 1.00 98.00 101 ASP A CA 1
ATOM 769 C C . ASP A 1 101 ? -3.358 -9.056 11.539 1.00 98.00 101 ASP A C 1
ATOM 771 O O . ASP A 1 101 ? -2.359 -9.457 12.135 1.00 98.00 101 ASP A O 1
ATOM 775 N N . SER A 1 102 ? -3.280 -8.147 10.562 1.00 98.56 102 SER A N 1
ATOM 776 C CA . SER A 1 102 ? -2.024 -7.501 10.198 1.00 98.56 102 SER A CA 1
ATOM 777 C C . SER A 1 102 ? -1.540 -6.618 11.344 1.00 98.56 102 SER A C 1
ATOM 779 O O . SER A 1 102 ? -2.270 -5.748 11.831 1.00 98.56 102 SER A O 1
ATOM 781 N N . VAL A 1 103 ? -0.287 -6.823 11.752 1.00 98.12 103 VAL A N 1
ATOM 782 C CA . VAL A 1 103 ? 0.352 -6.091 12.862 1.00 98.12 103 VAL A CA 1
ATOM 783 C C . VAL A 1 103 ? 1.613 -5.350 12.429 1.00 98.12 103 VAL A C 1
ATOM 785 O O . VAL A 1 103 ? 2.035 -4.408 13.099 1.00 98.12 103 VAL A O 1
ATOM 788 N N . ARG A 1 104 ? 2.217 -5.756 11.311 1.00 98.31 104 ARG A N 1
ATOM 789 C CA . ARG A 1 104 ? 3.447 -5.189 10.762 1.00 98.31 104 ARG A CA 1
ATOM 790 C C . ARG A 1 104 ? 3.201 -4.626 9.367 1.00 98.31 104 ARG A C 1
ATOM 792 O O . ARG A 1 104 ? 2.476 -5.222 8.575 1.00 98.31 104 ARG A O 1
ATOM 799 N N . LEU A 1 105 ? 3.818 -3.483 9.085 1.00 98.50 105 LEU A N 1
ATOM 800 C CA . LEU A 1 105 ? 3.736 -2.770 7.814 1.00 98.50 105 LEU A CA 1
ATOM 801 C C . LEU A 1 105 ? 5.139 -2.446 7.307 1.00 98.50 105 LEU A C 1
ATOM 803 O O . LEU A 1 105 ? 5.970 -1.918 8.048 1.00 98.50 105 LEU A O 1
ATOM 807 N N . GLY A 1 106 ? 5.366 -2.665 6.020 1.00 97.94 106 GLY A N 1
ATOM 808 C CA . GLY A 1 106 ? 6.535 -2.160 5.320 1.00 97.94 106 GLY A CA 1
ATOM 809 C C . GLY A 1 106 ? 6.140 -1.633 3.953 1.00 97.94 106 GLY A C 1
ATOM 810 O O . GLY A 1 106 ? 5.435 -2.306 3.214 1.00 97.94 106 GLY A O 1
ATOM 811 N N . CYS A 1 107 ? 6.580 -0.427 3.611 1.00 98.44 107 CYS A N 1
ATOM 812 C CA . CYS A 1 107 ? 6.238 0.203 2.339 1.00 98.44 107 CYS A CA 1
ATOM 813 C C . CYS A 1 107 ? 7.478 0.697 1.604 1.00 98.44 107 CYS A C 1
ATOM 815 O O . CYS A 1 107 ? 8.482 1.064 2.219 1.00 98.44 107 CYS A O 1
ATOM 817 N N . ALA A 1 108 ? 7.363 0.804 0.286 1.00 97.31 108 ALA A N 1
ATOM 818 C CA . ALA A 1 108 ? 8.370 1.410 -0.562 1.00 97.31 108 ALA A CA 1
ATOM 819 C C . ALA A 1 108 ? 7.743 2.285 -1.642 1.00 97.31 108 ALA A C 1
ATOM 821 O O . ALA A 1 108 ? 6.633 2.044 -2.112 1.00 97.31 108 ALA A O 1
ATOM 822 N N . LYS A 1 109 ? 8.509 3.297 -2.047 1.00 97.25 109 LYS A N 1
ATOM 823 C CA . LYS A 1 109 ? 8.185 4.230 -3.121 1.00 97.25 109 LYS A CA 1
ATOM 824 C C . LYS A 1 109 ? 9.354 4.287 -4.089 1.00 97.25 109 LYS A C 1
ATOM 826 O O . LYS A 1 109 ? 10.493 4.482 -3.665 1.00 97.25 109 LYS A O 1
ATOM 831 N N . VAL A 1 110 ? 9.065 4.202 -5.381 1.00 97.31 110 VAL A N 1
ATOM 832 C CA . VAL A 1 110 ? 10.054 4.387 -6.443 1.00 97.31 110 VAL A CA 1
ATOM 833 C C . VAL A 1 110 ? 9.520 5.320 -7.519 1.00 97.31 110 VAL A C 1
ATOM 835 O O . VAL A 1 110 ? 8.336 5.301 -7.844 1.00 97.31 110 VAL A O 1
ATOM 838 N N . THR A 1 111 ? 10.411 6.124 -8.091 1.00 97.81 111 THR A N 1
ATOM 839 C CA . THR A 1 111 ? 10.146 6.808 -9.358 1.00 97.81 111 THR A CA 1
ATOM 840 C C . THR A 1 111 ? 10.425 5.831 -10.492 1.00 97.81 111 THR A C 1
ATOM 842 O O . THR A 1 111 ? 11.485 5.201 -10.516 1.00 97.81 111 THR A O 1
ATOM 845 N N . CYS A 1 112 ? 9.460 5.689 -11.389 1.00 98.38 112 CYS A N 1
ATOM 846 C CA . CYS A 1 112 ? 9.533 4.836 -12.562 1.00 98.38 112 CYS A CA 1
ATOM 847 C C . CYS A 1 112 ? 10.252 5.549 -13.717 1.00 98.38 112 CYS A C 1
ATOM 849 O O . CYS A 1 112 ? 10.294 6.780 -13.772 1.00 98.38 112 CYS A O 1
ATOM 851 N N . ASP A 1 113 ? 10.767 4.785 -14.680 1.00 97.81 113 ASP A N 1
ATOM 852 C CA . ASP A 1 113 ? 11.531 5.309 -15.823 1.00 97.81 113 ASP A CA 1
ATOM 853 C C . ASP A 1 113 ? 10.690 6.227 -16.727 1.00 97.81 113 ASP A C 1
ATOM 855 O O . ASP A 1 113 ? 11.215 7.106 -17.409 1.00 97.81 113 ASP A O 1
ATOM 859 N N . ASN A 1 114 ? 9.364 6.068 -16.694 1.00 96.00 114 ASN A N 1
ATOM 860 C CA . ASN A 1 114 ? 8.406 6.924 -17.392 1.00 96.00 114 ASN A CA 1
ATOM 861 C C . ASN A 1 114 ? 8.065 8.230 -16.638 1.00 96.00 114 ASN A C 1
ATOM 863 O O . ASN A 1 114 ? 7.186 8.968 -17.079 1.00 96.00 114 ASN A O 1
ATOM 867 N N . GLY A 1 115 ? 8.724 8.514 -15.509 1.00 96.38 115 GLY A N 1
ATOM 868 C CA . GLY A 1 115 ? 8.480 9.691 -14.667 1.00 96.38 115 GLY A CA 1
ATOM 869 C C . GLY A 1 115 ? 7.324 9.544 -13.671 1.00 96.38 115 GLY A C 1
ATOM 870 O O . GLY A 1 115 ? 7.106 10.448 -12.863 1.00 96.38 115 GLY A O 1
ATOM 871 N N . GLY A 1 116 ? 6.607 8.419 -13.702 1.00 98.00 116 GLY A N 1
ATOM 872 C CA . GLY A 1 116 ? 5.581 8.086 -12.722 1.00 98.00 116 GLY A CA 1
ATOM 873 C C . GLY A 1 116 ? 6.149 7.665 -11.368 1.00 98.00 116 GLY A C 1
ATOM 874 O O . GLY A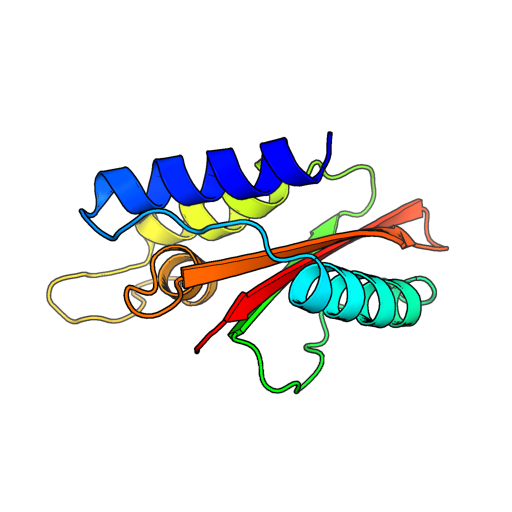 1 116 ? 7.362 7.573 -11.166 1.00 98.00 116 GLY A O 1
ATOM 875 N N . THR A 1 117 ? 5.255 7.369 -10.431 1.00 98.25 117 THR A N 1
ATOM 876 C CA . THR A 1 117 ? 5.593 6.835 -9.108 1.00 98.25 117 THR A CA 1
ATOM 877 C C . THR A 1 117 ? 4.868 5.519 -8.893 1.00 98.25 117 THR A C 1
ATOM 879 O O . THR A 1 117 ? 3.662 5.461 -9.110 1.00 98.25 117 THR A O 1
ATOM 882 N N . PHE A 1 118 ? 5.580 4.499 -8.416 1.00 98.38 118 PHE A N 1
ATOM 883 C CA . PHE A 1 118 ? 5.007 3.246 -7.926 1.00 98.38 118 PHE A CA 1
ATOM 884 C C . PHE A 1 118 ? 5.214 3.151 -6.413 1.00 98.38 118 PHE A C 1
ATOM 886 O O . PHE A 1 118 ? 6.317 3.400 -5.910 1.00 98.38 118 PHE A O 1
ATOM 893 N N . ILE A 1 119 ? 4.155 2.796 -5.692 1.00 98.19 119 ILE A N 1
ATOM 894 C CA . ILE A 1 119 ? 4.176 2.539 -4.252 1.00 98.19 119 ILE A CA 1
ATOM 895 C C . ILE A 1 119 ? 3.628 1.139 -4.008 1.00 98.19 119 ILE A C 1
ATOM 897 O O . ILE A 1 119 ? 2.589 0.782 -4.555 1.00 98.19 119 ILE A O 1
ATOM 901 N N . THR A 1 120 ? 4.305 0.379 -3.154 1.00 98.38 120 THR A N 1
ATOM 902 C CA . THR A 1 120 ? 3.778 -0.863 -2.582 1.00 98.38 120 THR A CA 1
ATOM 903 C C . THR A 1 120 ? 3.874 -0.803 -1.064 1.00 98.38 120 THR A C 1
ATOM 905 O O . THR A 1 120 ? 4.859 -0.293 -0.520 1.00 98.38 120 THR A O 1
ATOM 908 N N . CYS A 1 121 ? 2.838 -1.285 -0.389 1.00 98.62 121 CYS A N 1
ATOM 909 C CA . CYS A 1 121 ? 2.803 -1.515 1.045 1.00 98.62 121 CYS A CA 1
ATOM 910 C C . CYS A 1 121 ? 2.449 -2.977 1.292 1.00 98.62 121 CYS A C 1
ATOM 912 O O . CYS A 1 121 ? 1.443 -3.469 0.782 1.00 98.62 121 CYS A O 1
ATOM 914 N N . ASN A 1 122 ? 3.271 -3.646 2.090 1.00 98.69 122 ASN A N 1
ATOM 915 C CA . ASN A 1 122 ? 3.119 -5.041 2.453 1.00 98.69 122 ASN A CA 1
ATOM 916 C C . ASN A 1 122 ? 2.754 -5.172 3.940 1.00 98.69 122 ASN A C 1
ATOM 918 O O . ASN A 1 122 ? 3.280 -4.438 4.784 1.00 98.69 122 ASN A O 1
ATOM 922 N N . TYR A 1 123 ? 1.845 -6.100 4.242 1.00 98.62 123 TYR A N 1
ATOM 923 C CA . TYR A 1 123 ? 1.217 -6.297 5.551 1.00 98.62 123 TYR A CA 1
ATOM 924 C C . TYR A 1 123 ? 1.517 -7.705 6.073 1.00 98.62 123 TYR A C 1
ATOM 926 O O . TYR A 1 123 ? 1.403 -8.678 5.326 1.00 98.62 123 TYR A O 1
ATOM 934 N N . ASP A 1 124 ? 1.896 -7.818 7.347 1.00 98.56 124 ASP A N 1
ATOM 935 C CA . ASP A 1 124 ? 2.293 -9.090 7.961 1.00 98.56 124 ASP A CA 1
ATOM 936 C C . ASP A 1 124 ? 1.662 -9.274 9.362 1.00 98.56 124 ASP A C 1
ATOM 938 O O . ASP A 1 124 ? 1.832 -8.410 10.238 1.00 98.56 124 ASP A O 1
ATOM 942 N N . PRO A 1 125 ? 0.958 -10.390 9.623 1.00 97.62 125 PRO A N 1
ATOM 943 C CA . PRO A 1 125 ? 0.535 -11.401 8.649 1.00 97.62 125 PRO A CA 1
ATOM 944 C C . PRO A 1 125 ? -0.582 -10.879 7.730 1.00 97.62 125 PRO A C 1
ATOM 946 O O . PRO A 1 125 ? -1.151 -9.804 7.966 1.00 97.62 125 PRO A O 1
ATOM 949 N N . LEU A 1 126 ? -0.876 -11.660 6.688 1.00 85.62 126 LEU A N 1
ATOM 950 C CA . LEU A 1 126 ? -2.176 -11.632 6.021 1.00 85.62 126 LEU A CA 1
ATOM 951 C C . LEU A 1 126 ? -3.205 -12.394 6.863 1.00 85.62 126 LEU A C 1
ATOM 953 O O . LEU A 1 126 ? -2.843 -13.443 7.439 1.00 85.62 126 LEU A O 1
#

Sequence (126 aa):
MLKIQHVDAHNAARSEVGVPDLAWDDSVAAYAENYANQRKGDCALIHSGGEYGENIAMSTGELSGTDAVKMWVDEKANYDHDSNSCVGGECLHYTQVVWRDSVRLGCAKVTCDNGGTFITCNYDPL

Foldseek 3Di:
DQQCLQQVLLQVLLVVVVADGADEDPVQQVVQAVVQVVCQAPLDPDDPPDQFDKDKDKDLADDGSNNSSVVLCVQVVQADPVVRDGHPDDNVSNCSSNVRPFHYKHKDWDQHPSNMIMIMMTTPHD